Protein AF-A0A821S031-F1 (afdb_monomer_lite)

Organism: NCBI:txid392032

Foldseek 3Di:
DFAEEEFQQVDPVRCVVQDVQLDDQQVVVVVVCVVVVDPQDKDASRNHPYGIYTYHHADQDPPDDVSNCVRVVVSVVVVVVVCVVVVTDGYD

Secondary structure (DSSP, 8-state):
--SEEEEETT-HHHHHHHHHHH-HHHHHHHHHHHHHT--SEEEE-TTSSSSEEEEE------S-HHHHHHHHHHHHHHHHHHHHHTT---B-

InterPro doma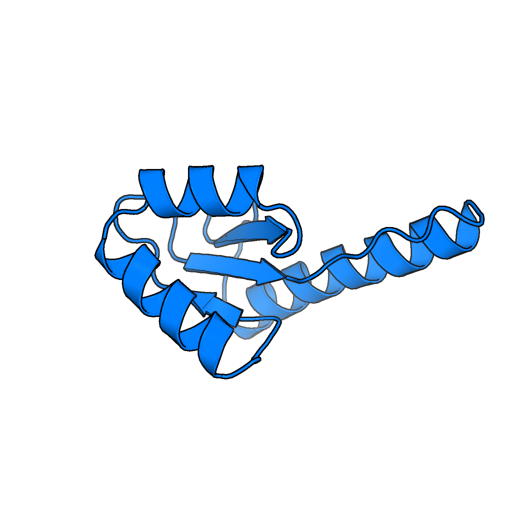ins:
  IPR043472 Macro domain-like [G3DSA:3.40.220.10] (1-92)
  IPR043472 Macro domain-like [SSF52949] (2-91)

Radius of gyration: 13.34 Å; chains: 1; bounding box: 28×28×35 Å

pLDDT: mean 93.59, std 4.54, range [76.56, 97.5]

Structure (mmCIF, N/CA/C/O backbone):
data_AF-A0A821S031-F1
#
_entry.id   AF-A0A821S031-F1
#
loop_
_atom_site.group_PDB
_atom_site.id
_atom_site.type_symbol
_atom_site.label_atom_id
_atom_site.label_alt_id
_atom_site.label_comp_id
_atom_site.label_asym_id
_atom_site.label_entity_id
_atom_site.label_seq_id
_atom_site.pdbx_PDB_ins_code
_atom_site.Cartn_x
_atom_site.Cartn_y
_atom_site.Cartn_z
_atom_site.occupancy
_atom_site.B_iso_or_equiv
_atom_site.auth_seq_id
_atom_site.auth_comp_id
_atom_site.auth_asym_id
_atom_site.auth_atom_id
_atom_site.pdbx_PDB_model_num
ATOM 1 N N . LYS A 1 1 ? -9.542 -11.116 7.485 1.00 80.19 1 LYS A N 1
ATOM 2 C CA . LYS A 1 1 ? -9.178 -9.807 8.085 1.00 80.19 1 LYS A CA 1
ATOM 3 C C . LYS A 1 1 ? -7.658 -9.725 8.075 1.00 80.19 1 LYS A C 1
ATOM 5 O O . LYS A 1 1 ? -7.055 -10.681 8.539 1.00 80.19 1 LYS A O 1
ATOM 10 N N . VAL A 1 2 ? -7.073 -8.683 7.485 1.00 94.69 2 VAL A N 1
ATOM 11 C CA . VAL A 1 2 ? -5.610 -8.502 7.376 1.00 94.69 2 VAL A CA 1
ATOM 12 C C . VAL A 1 2 ? -5.170 -7.294 8.199 1.00 94.69 2 VAL A C 1
ATOM 14 O O . VAL A 1 2 ? -5.969 -6.381 8.407 1.00 94.69 2 VAL A O 1
ATOM 17 N N . ASP A 1 3 ? -3.925 -7.276 8.670 1.00 96.00 3 ASP A N 1
ATOM 18 C CA . ASP A 1 3 ? -3.380 -6.152 9.435 1.00 96.00 3 ASP A CA 1
ATOM 19 C C . ASP A 1 3 ? -3.065 -4.962 8.524 1.00 96.00 3 ASP A C 1
ATOM 21 O O . ASP A 1 3 ? -3.442 -3.834 8.839 1.00 96.00 3 ASP A O 1
ATOM 25 N N . VAL A 1 4 ? -2.434 -5.202 7.375 1.00 97.25 4 VAL A N 1
ATOM 26 C CA . VAL A 1 4 ? -2.062 -4.145 6.424 1.00 97.25 4 VAL A CA 1
ATOM 27 C C . VAL A 1 4 ? -2.591 -4.481 5.039 1.00 97.25 4 VAL A C 1
ATOM 29 O O . VAL A 1 4 ? -2.409 -5.597 4.560 1.00 97.25 4 VAL A O 1
ATOM 32 N N . VAL A 1 5 ? -3.218 -3.499 4.395 1.00 97.25 5 VAL A N 1
ATOM 33 C CA . VAL A 1 5 ? -3.539 -3.553 2.964 1.00 97.25 5 VAL A CA 1
ATOM 34 C C . VAL A 1 5 ? -2.410 -2.882 2.193 1.00 97.25 5 VAL A C 1
ATOM 36 O O . VAL A 1 5 ? 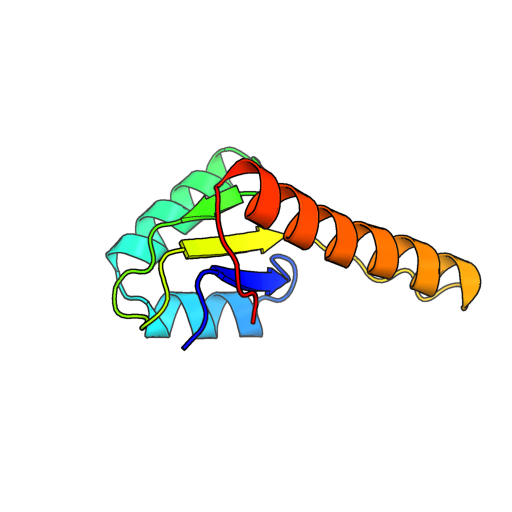-2.078 -1.730 2.476 1.00 97.25 5 VAL A O 1
ATOM 39 N N . VAL A 1 6 ? -1.812 -3.584 1.236 1.00 97.19 6 VAL A N 1
ATOM 40 C CA . VAL A 1 6 ? -0.708 -3.082 0.415 1.00 97.19 6 VAL A CA 1
ATOM 41 C C . VAL A 1 6 ? -1.253 -2.593 -0.921 1.00 97.19 6 VAL A C 1
ATOM 43 O O . VAL A 1 6 ? -1.889 -3.328 -1.670 1.00 97.19 6 VAL A O 1
ATOM 46 N N . VAL A 1 7 ? -0.977 -1.336 -1.249 1.00 96.19 7 VAL A N 1
ATOM 47 C CA . VAL A 1 7 ? -1.475 -0.683 -2.457 1.00 96.19 7 VAL A CA 1
ATOM 48 C C . VAL A 1 7 ? -0.308 -0.285 -3.342 1.00 96.19 7 VAL A C 1
ATOM 50 O O . VAL A 1 7 ? 0.626 0.396 -2.915 1.00 96.19 7 VAL A O 1
ATOM 53 N N . CYS A 1 8 ? -0.385 -0.677 -4.611 1.00 95.12 8 CYS A N 1
ATOM 54 C CA . CYS A 1 8 ? 0.527 -0.197 -5.637 1.00 95.12 8 CYS A CA 1
ATOM 55 C C . CYS A 1 8 ? 0.244 1.287 -5.912 1.00 95.12 8 CYS A C 1
ATOM 57 O O . CYS A 1 8 ? -0.737 1.619 -6.578 1.00 95.12 8 CYS A O 1
ATOM 59 N N . SER A 1 9 ? 1.090 2.181 -5.396 1.00 93.56 9 SER A N 1
ATOM 60 C CA . SER A 1 9 ? 0.808 3.624 -5.381 1.00 93.56 9 SER A CA 1
ATOM 61 C C . SER A 1 9 ? 0.889 4.296 -6.753 1.00 93.56 9 SER A C 1
ATOM 63 O O . SER A 1 9 ? 0.399 5.408 -6.929 1.00 93.56 9 SER A O 1
ATOM 65 N N . THR A 1 10 ? 1.447 3.597 -7.743 1.00 92.81 10 THR A N 1
ATOM 66 C CA . THR A 1 10 ? 1.461 3.992 -9.159 1.00 92.81 10 THR A CA 1
ATOM 67 C C . THR A 1 10 ? 0.168 3.631 -9.895 1.00 92.81 10 THR A C 1
ATOM 69 O O . THR A 1 10 ? -0.039 4.096 -11.013 1.00 92.81 10 THR A O 1
ATOM 72 N N . SER A 1 11 ? -0.709 2.811 -9.304 1.00 93.38 11 SER A N 1
ATOM 73 C CA . SER A 1 11 ? -2.012 2.478 -9.877 1.00 93.38 11 SER A CA 1
ATOM 74 C C . SER A 1 11 ? -3.071 3.465 -9.396 1.00 93.38 11 SER A C 1
ATOM 76 O O . SER A 1 11 ? -3.594 3.345 -8.290 1.00 93.38 11 SER A O 1
ATOM 78 N N . GLU A 1 12 ? -3.435 4.420 -10.252 1.00 92.94 12 GLU A N 1
ATOM 79 C CA . GLU A 1 12 ? -4.472 5.412 -9.940 1.00 92.94 12 GLU A CA 1
ATOM 80 C C . GLU A 1 12 ? -5.815 4.753 -9.588 1.00 92.94 12 GLU A C 1
ATOM 82 O O . GLU A 1 12 ? -6.489 5.170 -8.648 1.00 92.94 12 GLU A O 1
ATOM 87 N N . ILE A 1 13 ? -6.175 3.677 -10.295 1.00 95.81 13 ILE A N 1
ATOM 88 C CA . ILE A 1 13 ? -7.425 2.938 -10.079 1.00 95.81 13 ILE A CA 1
ATOM 89 C C . ILE A 1 13 ? -7.453 2.322 -8.675 1.00 95.81 13 ILE A C 1
ATOM 91 O O . ILE A 1 13 ? -8.436 2.499 -7.953 1.00 95.81 13 ILE A O 1
ATOM 95 N N . LEU A 1 14 ? -6.377 1.636 -8.265 1.00 94.25 14 LEU A N 1
ATOM 96 C CA . LEU A 1 14 ? -6.304 1.016 -6.938 1.00 94.25 14 LEU A CA 1
ATOM 97 C C . LEU A 1 14 ? -6.247 2.068 -5.831 1.00 9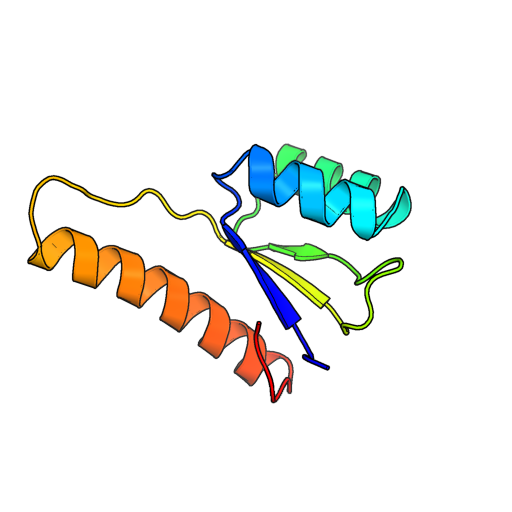4.25 14 LEU A C 1
ATOM 99 O O . LEU A 1 14 ? -6.973 1.946 -4.846 1.00 94.25 14 LEU A O 1
ATOM 103 N N . CYS A 1 15 ? -5.447 3.123 -6.007 1.00 95.25 15 CYS A N 1
ATOM 104 C CA . CYS A 1 15 ? -5.387 4.231 -5.058 1.00 95.25 15 CYS A CA 1
ATOM 105 C C . CYS A 1 15 ? -6.765 4.863 -4.874 1.00 95.25 15 CYS A C 1
ATOM 107 O O . CYS A 1 15 ? -7.247 4.966 -3.749 1.00 95.25 15 CYS A O 1
ATOM 109 N N . ARG A 1 16 ? -7.446 5.220 -5.969 1.00 96.38 16 ARG A N 1
ATOM 110 C CA . ARG A 1 16 ? -8.783 5.814 -5.913 1.00 96.38 16 ARG A CA 1
ATOM 111 C C . ARG A 1 16 ? -9.780 4.885 -5.226 1.00 96.38 16 ARG A C 1
ATOM 113 O O . ARG A 1 16 ? -10.533 5.360 -4.378 1.00 96.38 16 ARG A O 1
ATOM 120 N N . ALA A 1 17 ? -9.782 3.594 -5.556 1.00 97.25 17 ALA A N 1
ATOM 121 C CA . ALA A 1 17 ? -10.689 2.624 -4.947 1.00 97.25 17 ALA A CA 1
ATOM 122 C C . ALA A 1 17 ? -10.465 2.505 -3.431 1.00 97.25 17 ALA A C 1
ATOM 124 O O . ALA A 1 17 ? -11.413 2.653 -2.659 1.00 97.25 17 ALA A O 1
ATOM 125 N N . ILE A 1 18 ? -9.214 2.317 -2.999 1.00 96.88 18 ILE A N 1
ATOM 126 C CA . ILE A 1 18 ? -8.867 2.158 -1.582 1.00 96.88 18 ILE A CA 1
ATOM 127 C C . ILE A 1 18 ? -9.124 3.439 -0.793 1.00 96.88 18 ILE A C 1
ATOM 129 O O . ILE A 1 18 ? -9.740 3.383 0.265 1.00 96.88 18 ILE A O 1
ATOM 133 N N . ILE A 1 19 ? -8.721 4.598 -1.315 1.00 96.75 19 ILE A N 1
ATOM 134 C CA . ILE A 1 19 ? -8.939 5.892 -0.654 1.00 96.75 19 ILE A CA 1
ATOM 135 C C . ILE A 1 19 ? -10.435 6.191 -0.525 1.00 96.75 19 ILE A C 1
ATOM 137 O O . ILE A 1 19 ? -10.885 6.641 0.525 1.00 96.75 19 ILE A O 1
ATOM 141 N N . THR A 1 20 ? -11.221 5.910 -1.569 1.00 97.00 20 THR A N 1
ATOM 142 C CA . THR A 1 20 ? -12.681 6.094 -1.522 1.00 97.00 20 THR A CA 1
ATOM 143 C C . THR A 1 20 ? -13.312 5.187 -0.470 1.00 97.00 20 THR A C 1
ATOM 145 O O . THR A 1 20 ? -14.140 5.651 0.308 1.00 97.00 20 THR A O 1
ATOM 148 N N . ALA A 1 21 ? -12.892 3.920 -0.406 1.00 97.25 21 ALA A N 1
ATOM 149 C CA . ALA A 1 21 ? -13.405 2.960 0.566 1.00 97.25 21 ALA A CA 1
ATOM 150 C C . ALA A 1 21 ? -12.973 3.274 2.011 1.00 97.25 21 ALA A C 1
ATOM 152 O O . ALA A 1 21 ? -13.744 3.063 2.942 1.00 97.25 21 ALA A O 1
ATOM 153 N N . ALA A 1 22 ? -11.758 3.793 2.208 1.00 97.12 22 ALA A N 1
ATOM 154 C CA . ALA A 1 22 ? -11.222 4.142 3.521 1.00 97.12 22 ALA A CA 1
ATOM 155 C C . ALA A 1 22 ? -11.761 5.476 4.063 1.00 97.12 22 ALA A C 1
ATOM 157 O O . ALA A 1 22 ? -11.793 5.678 5.276 1.00 97.12 22 ALA A O 1
ATOM 158 N N . GLY A 1 23 ? -12.222 6.370 3.186 1.00 97.44 23 GLY A N 1
ATOM 159 C CA . GLY A 1 23 ? -12.920 7.597 3.557 1.00 97.44 23 GLY A CA 1
ATOM 160 C C . GLY A 1 23 ? -12.046 8.862 3.589 1.00 97.44 23 GLY A C 1
ATOM 161 O O . GLY A 1 23 ? -10.861 8.847 3.241 1.00 97.44 23 GLY A O 1
ATOM 162 N N . PRO A 1 24 ? -12.638 10.006 3.984 1.00 96.44 24 PRO A N 1
ATOM 163 C CA . PRO A 1 24 ? -12.042 11.330 3.794 1.00 96.44 24 PRO A CA 1
ATOM 164 C C . PRO A 1 24 ? -10.762 11.566 4.605 1.00 96.44 24 PRO A C 1
ATOM 166 O O . PRO A 1 24 ? -9.878 12.274 4.128 1.00 96.44 24 PRO A O 1
ATOM 169 N N . GLN A 1 25 ? -10.622 10.950 5.783 1.00 96.12 25 GLN A N 1
ATOM 170 C CA . GLN A 1 25 ? -9.398 11.047 6.585 1.00 96.12 25 GLN A CA 1
ATOM 171 C C . GLN A 1 25 ? -8.190 10.477 5.828 1.00 96.12 25 GLN A C 1
ATOM 173 O O . GLN A 1 25 ? -7.184 11.162 5.656 1.00 96.12 25 GLN A O 1
ATOM 178 N N . VAL A 1 26 ? -8.314 9.254 5.304 1.00 96.75 26 VAL A N 1
ATOM 179 C CA . VAL A 1 26 ? -7.245 8.603 4.532 1.00 96.75 26 VAL A CA 1
ATOM 180 C C . VAL A 1 26 ? -6.946 9.372 3.248 1.00 96.75 26 VAL A C 1
ATOM 182 O O . VAL A 1 26 ? -5.789 9.471 2.851 1.00 96.75 26 VAL A O 1
ATOM 185 N N . LYS A 1 27 ? -7.958 9.987 2.622 1.00 96.38 27 LYS A N 1
ATOM 186 C CA . LYS A 1 27 ? -7.750 10.873 1.468 1.00 96.38 27 LYS A CA 1
ATOM 187 C C . LYS A 1 27 ? -6.848 12.062 1.808 1.00 96.38 27 LYS A C 1
ATOM 1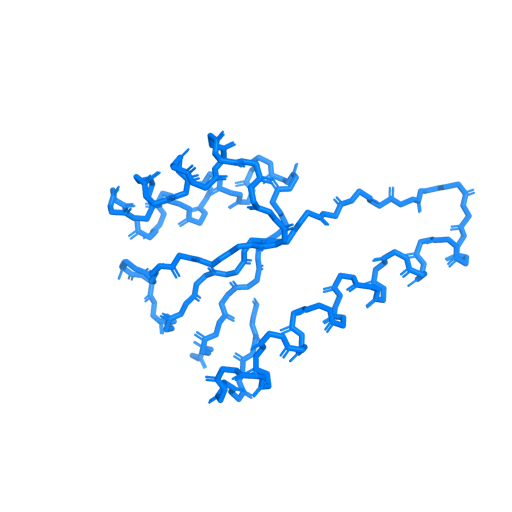89 O O . LYS A 1 27 ? -5.974 12.393 1.007 1.00 96.38 27 LYS A O 1
ATOM 194 N N . ALA A 1 28 ? -7.048 12.693 2.964 1.00 95.94 28 ALA A N 1
ATOM 195 C CA . ALA A 1 28 ? -6.222 13.811 3.412 1.00 95.94 28 ALA A CA 1
ATOM 196 C C . ALA A 1 28 ? -4.785 13.362 3.719 1.00 95.94 28 ALA A C 1
ATOM 198 O O . ALA A 1 28 ? -3.844 13.956 3.197 1.00 95.94 28 ALA A O 1
ATOM 199 N N . GLU A 1 29 ? -4.620 12.271 4.475 1.00 95.56 29 GLU A N 1
ATOM 200 C CA . GLU A 1 29 ? -3.303 11.693 4.784 1.00 95.56 29 GLU A CA 1
ATOM 201 C C . GLU A 1 29 ? -2.540 11.315 3.506 1.00 95.56 29 GLU A C 1
ATOM 203 O O . GLU A 1 29 ? -1.386 11.695 3.330 1.00 95.56 29 GLU A O 1
ATOM 208 N N . TYR A 1 30 ? -3.199 10.636 2.563 1.00 94.25 30 TYR A N 1
ATOM 209 C CA . TYR A 1 30 ? -2.590 10.263 1.288 1.00 94.25 30 TYR A CA 1
ATOM 210 C C . TYR A 1 30 ? -2.193 11.479 0.443 1.00 94.25 30 TYR A C 1
ATOM 212 O O . TYR A 1 30 ? -1.138 11.473 -0.188 1.00 94.25 30 TYR A O 1
ATOM 220 N N . SER A 1 31 ? -3.016 12.532 0.436 1.00 93.00 31 SER A N 1
ATOM 221 C CA . SER A 1 31 ? -2.711 13.763 -0.307 1.00 93.00 31 SER A CA 1
ATOM 222 C C . SER A 1 31 ? -1.484 14.478 0.267 1.00 93.00 31 SER A C 1
ATOM 224 O O . SER A 1 31 ? -0.659 14.964 -0.502 1.00 93.00 31 SER A O 1
ATOM 226 N N . ALA A 1 32 ? -1.328 14.490 1.595 1.00 92.94 32 ALA A N 1
ATOM 227 C CA . ALA A 1 32 ? -0.134 15.021 2.252 1.00 92.94 32 ALA A CA 1
ATOM 228 C C . ALA A 1 32 ? 1.118 14.199 1.900 1.00 92.94 32 ALA A C 1
ATOM 230 O O . ALA A 1 32 ? 2.128 14.760 1.489 1.00 92.94 32 ALA A O 1
ATOM 231 N N . LEU A 1 33 ? 1.023 12.865 1.942 1.00 89.94 33 LEU A N 1
ATOM 232 C CA . LEU A 1 33 ? 2.128 11.976 1.558 1.00 89.94 33 LEU A CA 1
ATOM 233 C C . LEU A 1 33 ? 2.570 12.163 0.098 1.00 89.94 33 LEU A C 1
ATOM 235 O O . LEU A 1 33 ? 3.761 12.089 -0.202 1.00 89.94 33 LEU A O 1
ATOM 239 N N . GLN A 1 34 ? 1.620 12.396 -0.812 1.00 87.88 34 GLN A N 1
ATOM 240 C CA . GLN A 1 34 ? 1.913 12.698 -2.216 1.00 87.88 34 GLN A CA 1
ATOM 241 C C . GLN A 1 34 ? 2.628 14.045 -2.376 1.00 87.88 34 GLN A C 1
ATOM 243 O O . GLN A 1 34 ? 3.559 14.140 -3.172 1.00 87.88 34 GLN A O 1
ATOM 248 N N . ALA A 1 35 ? 2.227 15.065 -1.614 1.00 88.19 35 ALA A N 1
ATOM 249 C CA . ALA A 1 35 ? 2.877 16.374 -1.637 1.00 88.19 35 ALA A CA 1
ATOM 250 C C . ALA A 1 35 ? 4.322 16.317 -1.108 1.00 88.19 35 ALA A C 1
ATOM 252 O O . ALA A 1 35 ? 5.207 16.940 -1.691 1.00 88.19 35 ALA A O 1
ATOM 253 N N . ASP A 1 36 ? 4.570 15.518 -0.068 1.00 86.50 36 ASP A N 1
ATOM 254 C CA . ASP A 1 36 ? 5.900 15.351 0.533 1.00 86.50 36 ASP A CA 1
ATOM 255 C C . ASP A 1 36 ? 6.840 14.4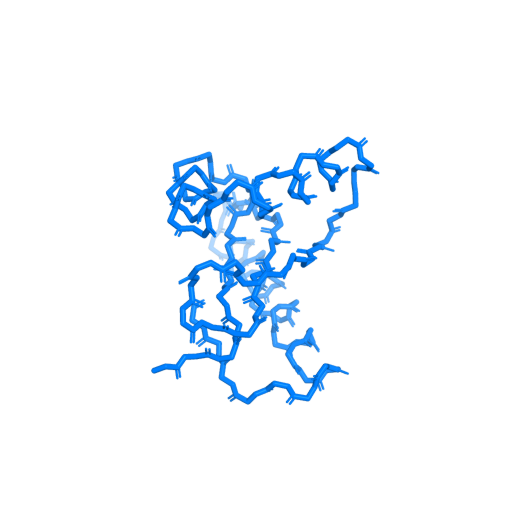56 -0.296 1.00 86.50 36 ASP A C 1
ATOM 257 O O . ASP A 1 36 ? 8.041 14.383 -0.029 1.00 86.50 36 ASP A O 1
ATOM 261 N N . GLY A 1 37 ? 6.311 13.727 -1.286 1.00 83.56 37 GLY A N 1
ATOM 262 C CA . GLY A 1 37 ? 7.084 12.798 -2.116 1.00 83.56 37 GLY A CA 1
ATOM 263 C C . GLY A 1 37 ? 7.637 11.583 -1.357 1.00 83.56 37 GLY A C 1
ATOM 264 O O . GLY A 1 37 ? 8.472 10.849 -1.892 1.00 83.56 37 GLY A O 1
ATOM 265 N N . GLN A 1 38 ? 7.188 11.341 -0.121 1.00 76.56 38 GLN A N 1
ATOM 266 C CA . GLN A 1 38 ? 7.653 10.222 0.693 1.00 76.56 38 GLN A CA 1
ATOM 267 C C . GLN A 1 38 ? 6.968 8.925 0.263 1.00 76.56 38 GLN A C 1
ATOM 269 O O . GLN A 1 38 ? 5.755 8.757 0.396 1.00 76.56 38 GLN A O 1
ATOM 274 N N . GLN A 1 39 ? 7.756 7.992 -0.271 1.00 82.62 39 GLN A N 1
ATOM 275 C CA . GLN A 1 39 ? 7.313 6.658 -0.668 1.00 82.62 39 GLN A CA 1
ATOM 276 C C . GLN A 1 39 ? 8.436 5.626 -0.423 1.00 82.62 39 GLN A C 1
ATOM 278 O O . GLN A 1 39 ? 9.590 5.907 -0.758 1.00 82.62 39 GLN A O 1
ATOM 283 N N . PRO A 1 40 ? 8.138 4.412 0.087 1.00 90.25 40 PRO A N 1
ATOM 284 C CA . PRO A 1 40 ? 6.821 3.926 0.507 1.00 90.25 40 PRO A CA 1
ATOM 285 C C . PRO A 1 40 ? 6.312 4.658 1.755 1.00 90.25 40 PRO A C 1
ATOM 287 O O . PRO A 1 40 ? 7.105 5.097 2.583 1.00 90.25 40 PRO A O 1
ATOM 290 N N . ALA A 1 41 ? 4.994 4.778 1.890 1.00 93.38 41 ALA A N 1
ATOM 291 C CA . ALA A 1 41 ? 4.375 5.465 3.019 1.00 93.38 41 ALA A CA 1
ATOM 292 C C . ALA A 1 41 ? 3.065 4.800 3.437 1.00 93.38 41 ALA A C 1
ATOM 294 O O . ALA A 1 41 ? 2.392 4.164 2.627 1.00 93.38 41 ALA A O 1
ATOM 295 N N . ALA A 1 42 ? 2.704 4.945 4.709 1.00 95.12 42 ALA A N 1
ATOM 296 C CA . ALA A 1 42 ? 1.514 4.328 5.273 1.00 95.12 42 ALA A CA 1
ATOM 297 C C . ALA A 1 42 ? 0.550 5.373 5.830 1.00 95.12 42 ALA A C 1
ATOM 299 O O . ALA A 1 42 ? 0.972 6.352 6.441 1.00 95.12 42 ALA A O 1
ATOM 300 N N . THR A 1 43 ? -0.744 5.118 5.673 1.00 96.50 43 THR A N 1
ATOM 301 C CA . THR A 1 43 ? -1.825 5.905 6.276 1.00 96.50 43 THR A CA 1
ATOM 302 C C . THR A 1 43 ? -2.519 5.101 7.373 1.00 96.50 43 THR A C 1
ATOM 304 O O . THR A 1 43 ? -2.290 3.897 7.551 1.00 96.50 43 THR A O 1
ATOM 307 N N . SER A 1 44 ? -3.407 5.753 8.115 1.00 95.38 44 SER A N 1
ATOM 308 C CA . SER A 1 44 ? -4.446 5.091 8.898 1.00 95.38 44 SER A CA 1
ATOM 309 C C . SER A 1 44 ? -5.355 4.217 8.014 1.00 95.38 44 SER A C 1
ATOM 311 O O . SER A 1 44 ? -5.309 4.267 6.781 1.00 95.38 44 SER A O 1
ATOM 313 N N . ASN A 1 45 ? -6.156 3.362 8.652 1.00 93.81 45 ASN A N 1
ATOM 314 C CA . ASN A 1 45 ? -7.102 2.457 7.993 1.00 93.81 45 ASN A CA 1
ATOM 315 C C . ASN A 1 45 ? -8.430 3.128 7.608 1.00 93.81 45 ASN A C 1
ATOM 317 O O . ASN A 1 45 ? -9.154 2.599 6.763 1.00 93.81 45 ASN A O 1
ATOM 321 N N . GLY A 1 46 ? -8.762 4.265 8.226 1.00 96.00 46 GLY A N 1
ATOM 322 C CA . GLY A 1 46 ? -10.065 4.904 8.071 1.00 96.00 46 GLY A CA 1
ATOM 323 C C . GLY A 1 46 ? -11.206 3.921 8.354 1.00 96.00 46 GLY A C 1
ATOM 324 O O . GLY A 1 46 ? -11.259 3.307 9.417 1.00 96.00 46 GLY A O 1
ATOM 325 N N . LEU A 1 47 ? -12.099 3.753 7.380 1.00 95.94 47 LEU A N 1
ATOM 326 C CA . LEU A 1 47 ? -13.249 2.846 7.449 1.00 95.94 47 LEU A CA 1
ATOM 327 C C . LEU A 1 47 ? -12.926 1.385 7.079 1.00 95.94 47 LEU A C 1
ATOM 329 O O . LEU A 1 47 ? -13.800 0.524 7.181 1.00 95.94 47 LEU A O 1
ATOM 333 N N . LEU A 1 48 ? -11.703 1.076 6.635 1.00 95.50 48 LEU A N 1
ATOM 334 C CA . LEU A 1 48 ? -11.343 -0.288 6.246 1.00 95.50 48 LEU A CA 1
ATOM 335 C C . LEU A 1 48 ? -11.124 -1.197 7.469 1.00 95.50 48 LEU A C 1
ATOM 337 O O . LEU A 1 48 ? -10.589 -0.760 8.491 1.00 95.50 48 LEU A O 1
ATOM 341 N N . PRO A 1 49 ? -11.440 -2.503 7.356 1.00 94.25 49 PRO A N 1
ATOM 342 C CA . PRO A 1 49 ? -11.301 -3.468 8.450 1.00 94.25 49 PRO A CA 1
ATOM 343 C C . PRO A 1 49 ? -9.846 -3.901 8.740 1.00 94.25 49 PRO A C 1
ATOM 345 O O . PRO A 1 49 ? -9.641 -4.873 9.477 1.00 94.25 49 PRO A O 1
ATOM 348 N N . CYS A 1 50 ? -8.849 -3.227 8.157 1.00 95.25 50 CYS A N 1
ATOM 349 C CA . CYS A 1 50 ? -7.424 -3.413 8.436 1.00 95.25 50 CYS A CA 1
ATOM 350 C C . CYS A 1 50 ? -6.930 -2.455 9.535 1.00 95.25 50 CYS A C 1
ATOM 352 O O . CYS A 1 50 ? -7.690 -1.632 10.034 1.00 95.25 50 CYS A O 1
ATOM 354 N N . LYS A 1 51 ? -5.659 -2.565 9.934 1.00 96.19 51 LYS A N 1
ATOM 355 C CA . LYS A 1 51 ? -5.001 -1.633 10.870 1.00 96.19 51 LYS A CA 1
ATOM 356 C C . LYS A 1 51 ? -4.293 -0.488 10.142 1.00 96.19 51 LYS A C 1
ATOM 358 O O . LYS A 1 51 ? -4.258 0.629 10.652 1.00 96.19 51 LYS A O 1
ATOM 363 N N . LYS A 1 52 ? -3.724 -0.760 8.962 1.00 96.69 52 LYS A N 1
ATOM 364 C CA . LYS A 1 52 ? -2.967 0.207 8.150 1.00 96.69 52 LYS A CA 1
ATOM 365 C C . LYS A 1 52 ? -3.171 -0.013 6.652 1.00 96.69 52 LYS A C 1
ATOM 367 O O . LYS A 1 52 ? -3.546 -1.103 6.213 1.00 96.69 52 LYS A O 1
ATOM 372 N N . ILE A 1 53 ? -2.872 1.024 5.876 1.00 97.25 53 ILE A N 1
ATOM 373 C CA . ILE A 1 53 ? -2.783 0.964 4.415 1.00 97.25 53 ILE A CA 1
ATOM 374 C C . ILE A 1 53 ? -1.372 1.406 4.035 1.00 97.25 53 ILE A C 1
ATOM 376 O O . ILE A 1 53 ? -0.948 2.492 4.423 1.00 97.25 53 ILE A O 1
ATOM 380 N N . LEU A 1 54 ? -0.639 0.562 3.313 1.00 97.50 54 LEU A N 1
ATOM 381 C CA . LEU A 1 54 ? 0.737 0.811 2.893 1.00 97.50 54 LEU A CA 1
ATOM 382 C C . LEU A 1 54 ? 0.784 1.049 1.385 1.00 97.50 54 LEU A C 1
ATOM 384 O O . LEU A 1 54 ? 0.491 0.157 0.595 1.00 97.50 54 LEU A O 1
ATOM 388 N N . PHE A 1 55 ? 1.206 2.240 0.989 1.00 96.50 55 PHE A N 1
ATOM 389 C CA . PHE A 1 55 ? 1.383 2.641 -0.397 1.00 96.50 55 PHE A CA 1
ATOM 390 C C . PHE A 1 55 ? 2.842 2.426 -0.804 1.00 96.50 55 PHE A C 1
ATOM 392 O O . PHE A 1 55 ? 3.753 3.034 -0.239 1.00 96.50 55 PHE A O 1
ATOM 399 N N . ILE A 1 56 ? 3.067 1.546 -1.780 1.00 96.06 56 ILE A N 1
ATOM 400 C CA . ILE A 1 56 ? 4.401 1.243 -2.309 1.00 96.06 56 ILE A CA 1
ATOM 401 C C . ILE A 1 56 ? 4.409 1.535 -3.811 1.00 96.06 56 ILE A C 1
ATOM 403 O O . ILE A 1 56 ? 3.585 0.979 -4.545 1.00 96.06 56 ILE A O 1
ATOM 407 N N . PRO A 1 57 ? 5.340 2.362 -4.309 1.00 93.50 57 PRO A N 1
ATOM 408 C CA . PRO A 1 57 ? 5.450 2.607 -5.732 1.00 93.50 57 PRO A CA 1
ATOM 409 C C . PRO A 1 57 ? 6.051 1.380 -6.408 1.00 93.50 57 PRO A C 1
ATOM 411 O O . PRO A 1 57 ? 7.130 0.911 -6.044 1.00 93.50 57 PRO A O 1
ATOM 414 N N . TRP A 1 58 ? 5.379 0.884 -7.442 1.00 93.00 58 TRP A N 1
ATOM 415 C CA . TRP A 1 58 ? 5.936 -0.141 -8.310 1.00 93.00 58 TRP A CA 1
ATOM 416 C C . TRP A 1 58 ? 5.773 0.262 -9.764 1.00 93.00 58 TRP A C 1
ATOM 418 O O . TRP A 1 58 ? 4.673 0.489 -10.262 1.00 93.00 58 TRP A O 1
ATOM 428 N N . ARG A 1 59 ? 6.900 0.363 -10.459 1.00 84.88 59 ARG A N 1
ATOM 429 C CA . ARG A 1 59 ? 6.926 0.455 -11.912 1.00 84.88 59 ARG A CA 1
ATOM 430 C C . ARG A 1 59 ? 7.443 -0.886 -12.388 1.00 84.88 59 ARG A C 1
ATOM 432 O O . ARG A 1 59 ? 8.624 -1.177 -12.221 1.00 84.88 59 ARG A O 1
ATOM 439 N N . GLY A 1 60 ? 6.531 -1.726 -12.867 1.00 78.75 60 GLY A N 1
ATOM 440 C CA . GLY A 1 60 ? 6.904 -3.018 -13.419 1.00 78.75 60 GLY A CA 1
ATOM 441 C C . GLY A 1 60 ? 7.860 -2.809 -14.583 1.00 78.75 60 GLY A C 1
ATOM 442 O O . GLY A 1 60 ? 7.527 -2.100 -15.533 1.00 78.75 60 GLY A O 1
ATOM 443 N N . ASP A 1 61 ? 9.038 -3.413 -14.495 1.00 81.50 61 ASP A N 1
ATOM 444 C CA . ASP A 1 61 ? 9.949 -3.482 -15.625 1.00 81.50 61 ASP A CA 1
ATOM 445 C C . ASP A 1 61 ? 9.497 -4.624 -16.537 1.00 81.50 61 ASP A C 1
ATOM 447 O O . ASP A 1 61 ? 9.450 -5.779 -16.115 1.00 81.50 61 ASP A O 1
ATOM 451 N N . ARG A 1 62 ? 9.080 -4.280 -17.758 1.00 83.69 62 ARG A N 1
ATOM 452 C CA . ARG A 1 62 ? 8.563 -5.229 -18.757 1.00 83.69 62 ARG A CA 1
ATOM 453 C C . ARG A 1 62 ? 9.592 -5.568 -19.836 1.00 83.69 62 ARG A C 1
ATOM 455 O O . ARG A 1 62 ? 9.229 -6.222 -20.807 1.00 83.69 62 ARG A O 1
ATOM 462 N N . SER A 1 63 ? 10.831 -5.098 -19.693 1.00 84.69 63 SER A N 1
ATOM 463 C CA . SER A 1 63 ? 11.906 -5.356 -20.655 1.00 84.69 63 SER A CA 1
ATOM 464 C C . SER A 1 63 ? 12.240 -6.846 -20.753 1.00 84.69 63 SER A C 1
ATOM 466 O O . SER A 1 63 ? 12.323 -7.387 -21.853 1.00 84.69 63 SER A O 1
ATOM 468 N N . ASP A 1 64 ? 12.359 -7.521 -19.608 1.00 91.38 64 ASP A N 1
ATOM 469 C CA . ASP A 1 64 ? 12.629 -8.952 -19.516 1.00 91.38 64 ASP A CA 1
ATOM 470 C C . ASP A 1 64 ? 12.087 -9.576 -18.210 1.00 91.38 64 ASP A C 1
ATOM 472 O O . ASP A 1 64 ? 11.753 -8.895 -17.233 1.00 91.38 64 ASP A O 1
ATOM 476 N N . LEU A 1 65 ? 11.975 -10.910 -18.197 1.00 92.12 65 LEU A N 1
ATOM 477 C CA . LEU A 1 65 ? 11.444 -11.666 -17.059 1.00 92.12 65 LEU A CA 1
ATOM 478 C C . LEU A 1 65 ? 12.315 -11.550 -15.783 1.00 92.12 65 LEU A C 1
ATOM 480 O O . LEU A 1 65 ? 11.738 -11.378 -14.704 1.00 92.12 65 LEU A O 1
ATOM 484 N N . PRO A 1 66 ? 13.658 -11.659 -15.834 1.00 93.00 66 PRO A N 1
ATOM 485 C CA . PRO A 1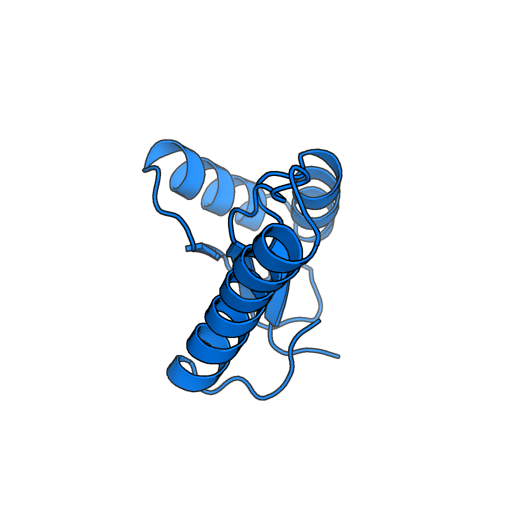 66 ? 14.523 -11.376 -14.682 1.00 93.00 66 PRO A CA 1
ATOM 486 C C . PRO A 1 66 ? 14.293 -10.003 -14.031 1.00 93.00 66 PRO A C 1
ATOM 488 O O . PRO A 1 66 ? 14.156 -9.916 -12.808 1.00 93.00 66 PRO A O 1
ATOM 491 N N . SER A 1 67 ? 14.204 -8.943 -14.828 1.00 89.62 67 SER A N 1
ATOM 492 C CA . SER A 1 67 ? 13.992 -7.563 -14.388 1.00 89.62 67 SER A CA 1
ATOM 493 C C . SER A 1 67 ? 12.607 -7.389 -13.760 1.00 89.62 67 SER A C 1
ATOM 495 O O . SER A 1 67 ? 12.476 -6.811 -12.671 1.00 89.62 67 SER A O 1
ATOM 497 N N . LEU A 1 68 ? 11.576 -8.006 -14.347 1.00 92.19 68 LEU A N 1
ATOM 498 C CA . LEU A 1 68 ? 10.244 -8.079 -13.744 1.00 92.19 68 LEU A CA 1
ATOM 499 C C . LEU A 1 68 ? 10.275 -8.776 -12.375 1.00 92.19 68 LEU A C 1
ATOM 501 O O . LEU A 1 68 ? 9.774 -8.231 -11.389 1.00 92.19 68 LEU A O 1
ATOM 505 N N . LYS A 1 69 ? 10.898 -9.959 -12.285 1.00 92.44 69 LYS A N 1
ATOM 506 C CA . LYS A 1 69 ? 11.028 -10.713 -11.024 1.00 92.44 69 LYS A CA 1
ATOM 507 C C . LYS A 1 69 ? 11.757 -9.902 -9.958 1.00 92.44 69 LYS A C 1
ATOM 509 O O . LYS A 1 69 ? 11.334 -9.890 -8.805 1.00 92.44 69 LYS A O 1
ATOM 514 N N . LYS A 1 70 ? 12.821 -9.193 -10.338 1.00 93.25 70 LYS A N 1
ATOM 515 C CA . LYS A 1 70 ? 13.597 -8.339 -9.434 1.00 93.25 70 LYS A CA 1
ATOM 516 C C . LYS A 1 70 ? 12.758 -7.185 -8.882 1.00 93.25 70 LYS A C 1
ATOM 518 O O . LYS A 1 70 ? 12.756 -6.955 -7.673 1.00 93.25 70 LYS A O 1
ATOM 523 N N . THR A 1 71 ? 12.040 -6.461 -9.742 1.00 94.00 71 THR A N 1
ATOM 524 C CA . THR A 1 71 ? 11.221 -5.313 -9.312 1.00 94.00 71 THR A CA 1
ATOM 525 C C . THR A 1 71 ? 10.018 -5.742 -8.475 1.00 94.00 71 THR A C 1
ATOM 527 O O . THR A 1 71 ? 9.727 -5.103 -7.465 1.00 94.00 71 THR A O 1
ATOM 530 N N . LEU A 1 72 ? 9.357 -6.846 -8.839 1.00 93.94 72 LEU A N 1
ATOM 531 C CA . LEU A 1 72 ? 8.267 -7.427 -8.053 1.00 93.94 72 LEU A CA 1
ATOM 532 C C . LEU A 1 72 ? 8.766 -7.961 -6.704 1.00 93.94 72 LEU A C 1
ATOM 534 O O . LEU A 1 72 ? 8.146 -7.710 -5.674 1.00 93.94 72 LEU A O 1
ATOM 538 N N . GLY A 1 73 ? 9.921 -8.633 -6.692 1.00 95.31 73 GLY A N 1
ATOM 539 C CA . GLY A 1 73 ? 10.572 -9.089 -5.467 1.00 95.31 73 GLY A CA 1
ATOM 540 C C . GLY A 1 73 ? 10.834 -7.929 -4.510 1.00 95.31 73 GLY A C 1
ATOM 541 O O . GLY A 1 73 ? 10.456 -8.005 -3.348 1.00 95.31 73 GLY A O 1
ATOM 542 N N . LYS A 1 74 ? 11.369 -6.807 -5.011 1.00 94.75 74 LYS A N 1
ATOM 543 C CA . LYS A 1 74 ? 11.568 -5.594 -4.203 1.00 94.75 74 LYS A CA 1
ATOM 544 C C . LYS A 1 74 ? 10.254 -5.060 -3.625 1.00 94.75 74 LYS A C 1
ATOM 546 O O . LYS A 1 74 ? 10.219 -4.747 -2.441 1.00 94.75 74 LYS A O 1
ATOM 551 N N . PHE A 1 75 ? 9.188 -4.990 -4.425 1.00 95.62 75 PHE A N 1
ATOM 552 C CA . PHE A 1 75 ? 7.864 -4.552 -3.963 1.00 95.62 75 PHE A CA 1
ATOM 553 C C . PHE A 1 75 ? 7.349 -5.411 -2.798 1.00 95.62 75 PHE A C 1
ATOM 555 O O . PHE A 1 75 ? 6.995 -4.881 -1.745 1.00 95.62 75 PHE A O 1
ATOM 562 N N . VAL A 1 76 ? 7.384 -6.737 -2.955 1.00 96.31 76 VAL A N 1
ATOM 563 C CA . VAL A 1 76 ? 6.934 -7.684 -1.924 1.00 96.31 76 VAL A CA 1
ATOM 564 C C . VAL A 1 76 ? 7.832 -7.623 -0.685 1.00 96.31 76 VAL A C 1
ATOM 566 O O . VAL A 1 76 ? 7.331 -7.549 0.435 1.00 96.31 76 VAL A O 1
ATOM 569 N N . SER A 1 77 ? 9.156 -7.590 -0.858 1.00 97.00 77 SER A N 1
ATOM 570 C CA . SER A 1 77 ? 10.101 -7.480 0.259 1.00 97.00 77 SER A CA 1
ATOM 571 C C . SER A 1 77 ? 9.908 -6.193 1.059 1.00 97.00 77 SER A C 1
ATOM 573 O O . SER A 1 77 ? 9.993 -6.232 2.283 1.00 97.00 77 SER A O 1
ATOM 575 N N . THR A 1 78 ? 9.612 -5.064 0.407 1.00 96.62 78 THR A N 1
ATOM 576 C CA . THR A 1 78 ? 9.295 -3.806 1.098 1.00 96.62 78 THR A CA 1
ATOM 577 C C . THR A 1 78 ? 8.040 -3.940 1.961 1.00 96.62 78 THR A C 1
ATOM 579 O O . THR A 1 78 ? 8.058 -3.508 3.112 1.00 96.62 78 THR A O 1
ATOM 582 N N . ALA A 1 79 ? 6.984 -4.578 1.449 1.00 97.06 79 ALA A N 1
ATOM 583 C CA . ALA A 1 79 ? 5.761 -4.813 2.215 1.00 97.06 79 ALA A CA 1
ATOM 584 C C . ALA A 1 79 ? 5.999 -5.711 3.441 1.00 97.06 79 ALA A C 1
ATOM 586 O O . ALA A 1 79 ? 5.566 -5.383 4.545 1.00 97.06 79 ALA A O 1
ATOM 587 N N . ILE A 1 80 ? 6.732 -6.815 3.259 1.00 97.50 80 ILE A N 1
ATOM 588 C CA . ILE A 1 80 ? 7.068 -7.751 4.343 1.00 97.50 80 ILE A CA 1
ATOM 589 C C . ILE A 1 80 ? 7.935 -7.067 5.400 1.00 97.50 80 ILE A C 1
ATOM 591 O O . ILE A 1 80 ? 7.655 -7.190 6.591 1.00 97.50 80 ILE A O 1
ATOM 595 N N . LYS A 1 81 ? 8.961 -6.319 4.975 1.00 97.06 81 LYS A N 1
ATOM 596 C CA . LYS A 1 81 ? 9.844 -5.585 5.885 1.00 97.06 81 LYS A CA 1
ATOM 597 C C . LYS A 1 81 ? 9.050 -4.599 6.741 1.00 97.06 81 LYS A C 1
ATOM 599 O O . LYS A 1 81 ? 9.188 -4.623 7.959 1.00 97.06 81 LYS A O 1
ATOM 604 N N . TYR A 1 82 ? 8.172 -3.808 6.120 1.00 96.06 82 TYR A N 1
ATOM 605 C CA . TYR A 1 82 ? 7.298 -2.886 6.845 1.00 96.06 82 TYR A CA 1
ATOM 606 C C . TYR A 1 82 ? 6.426 -3.617 7.872 1.00 96.06 82 TYR A C 1
ATOM 608 O O . TYR A 1 82 ? 6.357 -3.198 9.026 1.00 96.06 82 TYR A O 1
ATOM 616 N N . ALA A 1 83 ? 5.773 -4.713 7.475 1.00 95.81 83 ALA A N 1
ATOM 617 C CA . ALA A 1 83 ? 4.922 -5.479 8.381 1.00 95.81 83 ALA A CA 1
ATOM 618 C C . ALA A 1 83 ? 5.702 -6.005 9.589 1.00 95.81 83 ALA A C 1
ATOM 620 O O . ALA A 1 83 ? 5.252 -5.842 10.720 1.00 95.81 83 ALA A O 1
ATOM 621 N N . PHE A 1 84 ? 6.886 -6.569 9.352 1.00 96.31 84 PHE A N 1
ATOM 622 C CA . PHE A 1 84 ? 7.750 -7.093 10.403 1.00 96.31 84 PHE A CA 1
ATOM 623 C C . PHE A 1 84 ? 8.198 -5.998 11.381 1.00 96.31 84 PHE A C 1
ATOM 625 O O . PHE A 1 84 ? 8.028 -6.150 12.588 1.00 96.31 84 PHE A O 1
ATOM 632 N N . GLU A 1 85 ? 8.699 -4.869 10.869 1.00 96.50 85 GLU A N 1
ATOM 633 C CA . GLU A 1 85 ? 9.175 -3.741 11.687 1.00 96.50 85 GLU A CA 1
ATOM 634 C C . GLU A 1 85 ? 8.061 -3.097 12.528 1.00 96.50 85 GLU A C 1
ATOM 636 O O . GLU A 1 85 ? 8.337 -2.524 13.578 1.00 96.50 85 GLU A O 1
ATOM 641 N N . ASN A 1 86 ? 6.801 -3.222 12.098 1.00 95.56 86 ASN A N 1
ATOM 642 C CA . ASN A 1 86 ? 5.634 -2.658 12.782 1.00 95.56 86 ASN A CA 1
ATOM 643 C C . ASN A 1 86 ? 4.801 -3.710 13.545 1.00 95.56 86 ASN A C 1
ATOM 645 O O . ASN A 1 86 ? 3.697 -3.410 14.002 1.00 95.56 86 ASN A O 1
ATOM 649 N N . GLY A 1 87 ? 5.298 -4.945 13.692 1.00 95.56 87 GLY A N 1
ATOM 650 C CA . GLY A 1 87 ? 4.620 -5.999 14.458 1.00 95.56 87 GLY A CA 1
ATOM 651 C C . GLY A 1 87 ? 3.290 -6.466 13.850 1.00 95.56 87 GLY A C 1
ATOM 652 O O . GLY A 1 87 ? 2.368 -6.854 14.569 1.00 95.56 87 GLY A O 1
ATOM 653 N N . HIS A 1 88 ? 3.153 -6.398 12.527 1.00 96.31 88 HIS A N 1
ATOM 654 C CA . HIS A 1 88 ? 1.998 -6.896 11.784 1.00 96.31 88 HIS A CA 1
ATOM 655 C C . HIS A 1 88 ? 2.240 -8.327 11.296 1.00 96.31 88 HIS A C 1
ATOM 657 O O . HIS A 1 88 ? 3.335 -8.683 10.871 1.00 96.31 88 HIS A O 1
ATOM 663 N N . THR A 1 89 ? 1.193 -9.149 11.330 1.00 94.56 89 THR A N 1
ATOM 664 C CA . THR A 1 89 ? 1.281 -10.598 11.064 1.00 94.56 89 THR A CA 1
ATOM 665 C C . THR A 1 89 ? 0.568 -11.029 9.786 1.00 94.56 89 THR A C 1
ATOM 667 O O . THR A 1 89 ? 0.720 -12.166 9.350 1.00 94.56 89 THR A O 1
ATOM 670 N N . SER A 1 90 ? -0.207 -10.136 9.163 1.00 95.88 90 SER A N 1
ATOM 671 C CA . SER A 1 90 ? -0.955 -10.435 7.939 1.00 95.88 90 SER A CA 1
ATOM 672 C C . SER A 1 90 ? -0.985 -9.255 6.964 1.00 95.88 90 SER A C 1
ATOM 674 O O . SER A 1 90 ? -1.216 -8.109 7.351 1.00 95.88 90 SER A O 1
ATOM 676 N N . LEU A 1 91 ? -0.773 -9.560 5.684 1.00 94.75 91 LEU A N 1
ATOM 677 C CA . LEU A 1 91 ? -0.775 -8.620 4.562 1.00 94.75 91 LEU A CA 1
ATOM 678 C C . LEU A 1 91 ? -1.848 -9.040 3.548 1.00 94.75 91 LEU A C 1
ATOM 680 O O . LEU A 1 91 ? -2.077 -10.239 3.376 1.00 94.75 91 LEU A O 1
ATOM 684 N N . GLY A 1 92 ? -2.481 -8.071 2.886 1.00 91.75 92 GLY A N 1
ATOM 685 C CA . GLY A 1 92 ? -3.445 -8.285 1.800 1.00 91.75 92 GLY A CA 1
ATOM 686 C C . GLY A 1 92 ? -3.277 -7.294 0.665 1.00 91.75 92 GLY A C 1
ATOM 687 O O . GLY A 1 92 ? -2.759 -6.186 0.933 1.00 91.75 92 GLY A O 1
#

Sequence (92 aa):
KVDVVVVCSTSEILCRAIITAAGPQVKAEYSALQADGQQPAATSNGLLPCKKILFIPWRGDRSDLPSLKKTLGKFVSTAIKYAFENGHTSLG